Protein AF-A0A164IEL3-F1 (afdb_monomer)

Radius of gyration: 19.75 Å; Cα contacts (8 Å, |Δi|>4): 70; chains: 1; bounding box: 46×32×51 Å

Sequence (110 aa):
DVYGPGALLAQGLLPPQLVLRHPQYLQAVHGLKPAGEVWLHLLAFDLIKQPDGHWCVVAQRTQAPSGLGYLLENRLVIAPQFPEAFKAMAVQRLAGSFRSLLQGLMRLSP

Nearest PDB structures (foldseek):
  3n6x-assembly1_A  TM=9.371E-01  e=9.424E-05  Methylobacillus flagellatus KT
  6qlc-assembly1_A-2  TM=5.474E-01  e=4.046E+00  Pseudomonas phage LUZ7
  8xck-assembly1_F  TM=2.786E-01  e=9.473E+00  Escherichia phage Lambda

Solvent-accessible surface area (backbone atoms only — not comparable to full-atom values): 6983 Å² total; per-residue (Å²): 87,82,50,52,87,28,56,49,47,76,70,63,79,37,65,56,68,72,49,78,67,31,91,85,54,59,74,90,50,48,74,62,77,51,64,91,72,53,87,66,93,52,76,43,70,45,73,48,72,45,96,91,66,50,77,44,79,78,46,75,32,71,74,83,62,79,55,68,65,56,55,51,50,52,48,66,64,48,46,78,77,39,53,66,59,43,59,74,67,65,62,80,75,62,68,61,60,54,49,53,51,52,52,55,53,57,73,58,53,133

Foldseek 3Di:
DLLEPCVCCVVVVDPCCCAVVPPPRDNVSRPPQAQVSDQALDKDFDWDQDPVRDIDTPDMDRDDDDDPVVVVVCCVVVCVVCVPVCVVVVPDDCPVVVVVSVVSVVVRDD

Structure (mmCIF, N/CA/C/O backbone):
data_AF-A0A164IEL3-F1
#
_entry.id   AF-A0A164IEL3-F1
#
loop_
_atom_site.group_PDB
_atom_site.id
_atom_site.type_symbol
_atom_site.label_atom_id
_atom_site.label_alt_id
_atom_site.label_comp_id
_atom_site.label_asym_id
_atom_site.label_entity_id
_atom_site.label_seq_id
_atom_site.pdbx_PDB_ins_code
_atom_site.Cartn_x
_atom_site.Cartn_y
_atom_site.Cartn_z
_atom_site.occupancy
_atom_site.B_iso_or_equiv
_atom_site.auth_seq_id
_atom_site.auth_comp_id
_atom_site.auth_asym_id
_atom_site.auth_atom_id
_atom_site.pdbx_PDB_model_num
ATOM 1 N N . ASP A 1 1 ? -13.260 5.141 10.304 1.00 92.94 1 ASP A N 1
ATOM 2 C CA . ASP A 1 1 ? -14.489 4.491 10.799 1.00 92.94 1 ASP A CA 1
ATOM 3 C C . ASP A 1 1 ? -14.213 3.557 11.971 1.00 92.94 1 ASP A C 1
ATOM 5 O O . ASP A 1 1 ? -14.546 3.923 13.085 1.00 92.94 1 ASP A O 1
ATOM 9 N N . VAL A 1 2 ? -13.545 2.420 11.743 1.00 94.38 2 VAL A N 1
ATOM 10 C CA . VAL A 1 2 ? -13.295 1.368 12.751 1.00 94.38 2 VAL A CA 1
ATOM 11 C C . VAL A 1 2 ? -12.620 1.867 14.041 1.00 94.38 2 VAL A C 1
ATOM 13 O O . VAL A 1 2 ? -13.092 1.560 15.128 1.00 94.38 2 VAL A O 1
ATOM 16 N N . TYR A 1 3 ? -11.562 2.679 13.946 1.00 95.00 3 TYR A N 1
ATOM 17 C CA . TYR A 1 3 ? -10.933 3.319 15.117 1.00 95.00 3 TYR A CA 1
ATOM 18 C C . TYR A 1 3 ? -11.645 4.604 15.582 1.00 95.00 3 TYR A C 1
ATOM 20 O O . TYR A 1 3 ? -11.118 5.329 16.415 1.00 95.00 3 TYR A O 1
ATOM 28 N N . GLY A 1 4 ? -12.814 4.924 15.031 1.00 94.06 4 GLY A N 1
ATOM 29 C CA . GLY A 1 4 ? -13.573 6.140 15.316 1.00 94.06 4 GLY A CA 1
ATOM 30 C C . GLY A 1 4 ? -15.054 5.818 15.549 1.00 94.06 4 GLY A C 1
ATOM 31 O O . GLY A 1 4 ? -15.341 4.941 16.356 1.00 94.06 4 GLY A O 1
ATOM 32 N N . PRO A 1 5 ? -16.002 6.476 14.853 1.00 93.88 5 PRO A N 1
ATOM 33 C CA . PRO A 1 5 ? -17.437 6.320 15.120 1.00 93.88 5 PRO A CA 1
ATOM 34 C C . PRO A 1 5 ? -18.007 4.897 14.986 1.00 93.88 5 PRO A C 1
ATOM 36 O O . PRO A 1 5 ? -19.099 4.645 15.486 1.00 93.88 5 PRO A O 1
ATOM 39 N N . GLY A 1 6 ? -17.314 3.978 14.302 1.00 94.44 6 GLY A N 1
ATOM 40 C CA . GLY A 1 6 ? -17.747 2.585 14.157 1.00 94.44 6 GLY A CA 1
ATOM 41 C C . GLY A 1 6 ? -19.075 2.417 13.413 1.00 94.44 6 GLY A C 1
ATOM 42 O O . GLY A 1 6 ? -19.817 1.474 13.693 1.00 94.44 6 GLY A O 1
ATOM 43 N N . ALA A 1 7 ? -19.392 3.308 12.470 1.00 96.94 7 ALA A N 1
ATOM 44 C CA . ALA A 1 7 ? -20.672 3.306 11.771 1.00 96.94 7 ALA A CA 1
ATOM 45 C C . ALA A 1 7 ? -20.872 2.020 10.955 1.00 96.94 7 ALA A C 1
ATOM 47 O O . ALA A 1 7 ? -21.975 1.478 10.936 1.00 96.94 7 ALA A O 1
ATOM 48 N N . LEU A 1 8 ? -19.806 1.480 10.350 1.00 97.38 8 LEU A N 1
ATOM 49 C CA . LEU A 1 8 ? -19.884 0.230 9.587 1.00 97.38 8 LEU A CA 1
ATOM 50 C C . LEU A 1 8 ? -20.198 -0.977 10.480 1.00 97.38 8 LEU A C 1
ATOM 52 O O . LEU A 1 8 ? -20.878 -1.904 10.042 1.00 97.38 8 LEU A O 1
ATOM 56 N N . LEU A 1 9 ? -19.734 -0.957 11.734 1.00 96.06 9 LEU A N 1
ATOM 57 C CA . LEU A 1 9 ? -20.049 -1.987 12.724 1.00 96.06 9 LEU A CA 1
ATOM 58 C C . LEU A 1 9 ? -21.496 -1.848 13.209 1.00 96.06 9 LEU A C 1
ATOM 60 O O . LEU A 1 9 ? -22.228 -2.834 13.246 1.00 96.06 9 LEU A O 1
ATOM 64 N N . ALA A 1 10 ? -21.917 -0.623 13.537 1.00 95.94 10 ALA A N 1
ATOM 65 C CA . ALA A 1 10 ? -23.265 -0.331 14.022 1.00 95.94 10 ALA A CA 1
ATOM 66 C C . ALA A 1 10 ? -24.351 -0.645 12.978 1.00 95.94 10 ALA A C 1
ATOM 68 O O . ALA A 1 10 ? -25.435 -1.100 13.332 1.00 95.94 10 ALA A O 1
ATOM 69 N N . GLN A 1 11 ? -24.050 -0.439 11.694 1.00 97.50 11 GLN A N 1
ATOM 70 C CA . GLN A 1 11 ? -24.953 -0.738 10.578 1.00 97.50 11 GLN A CA 1
ATOM 71 C C . GLN A 1 11 ? -24.923 -2.214 10.148 1.00 97.50 11 GLN A C 1
ATOM 73 O O . GLN A 1 11 ? -25.663 -2.600 9.249 1.00 97.50 11 GLN A O 1
ATOM 78 N N . GLY A 1 12 ? -24.058 -3.043 10.743 1.00 95.50 12 GLY A N 1
ATOM 79 C CA . GLY A 1 12 ? -23.909 -4.450 10.362 1.00 95.50 12 GLY A CA 1
ATOM 80 C C . GLY A 1 12 ? -23.246 -4.678 8.997 1.00 95.50 12 GLY A C 1
ATOM 81 O O . GLY A 1 12 ? -23.271 -5.798 8.497 1.00 95.50 12 GLY A O 1
ATOM 82 N N . LEU A 1 13 ? -22.630 -3.649 8.400 1.00 97.38 13 LEU A N 1
ATOM 83 C CA . LEU A 1 13 ? -21.901 -3.746 7.125 1.00 97.38 13 LEU A CA 1
ATOM 84 C C . LEU A 1 13 ? -20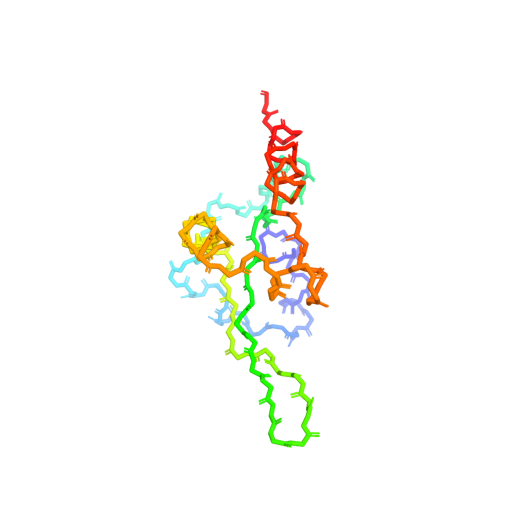.531 -4.419 7.286 1.00 97.38 13 LEU A C 1
ATOM 86 O O . LEU A 1 13 ? -19.994 -4.984 6.335 1.00 97.38 13 LEU A O 1
ATOM 90 N N . LEU A 1 14 ? -19.964 -4.367 8.494 1.00 96.50 14 LEU A N 1
ATOM 91 C CA . LEU A 1 14 ? -18.766 -5.102 8.882 1.00 96.50 14 LEU A CA 1
ATOM 92 C C . LEU A 1 14 ? -19.062 -5.958 10.121 1.00 96.50 14 LEU A C 1
ATOM 94 O O . LEU A 1 14 ? -19.468 -5.408 11.147 1.00 96.50 14 LEU A O 1
ATOM 98 N N . PRO A 1 15 ? -18.819 -7.282 10.082 1.00 96.38 15 PRO A N 1
ATOM 99 C CA . PRO A 1 15 ? -18.991 -8.135 11.251 1.00 96.38 15 PRO A CA 1
ATOM 100 C C . PRO A 1 15 ? -18.059 -7.701 12.398 1.00 96.38 15 PRO A C 1
ATOM 102 O O . PRO A 1 15 ? -16.835 -7.780 12.244 1.00 96.38 15 PRO A O 1
ATOM 105 N N . PRO A 1 16 ? -18.581 -7.311 13.578 1.00 95.06 16 PRO A N 1
ATOM 106 C CA . PRO A 1 16 ? -17.746 -6.804 14.671 1.00 95.06 16 PRO A CA 1
ATOM 107 C C . PRO A 1 16 ? -16.689 -7.795 15.147 1.00 95.06 16 PRO A C 1
ATOM 109 O O . PRO A 1 16 ? -15.589 -7.401 15.518 1.00 95.06 16 PRO A O 1
ATOM 112 N N . GLN A 1 17 ? -16.991 -9.091 15.087 1.00 94.81 17 GLN A N 1
ATOM 113 C CA . GLN A 1 17 ? -16.065 -10.145 15.492 1.00 94.81 17 GLN A CA 1
ATOM 114 C C . GLN A 1 17 ? -14.823 -10.211 14.591 1.00 94.81 17 GLN A C 1
ATOM 116 O O . GLN A 1 17 ? -13.741 -10.479 15.102 1.00 94.81 17 GLN A O 1
ATOM 121 N N . LEU A 1 18 ? -14.950 -9.922 13.289 1.00 95.25 18 LEU A N 1
ATOM 122 C CA . LEU A 1 18 ? -13.812 -9.915 12.360 1.00 95.25 18 LEU A CA 1
ATOM 123 C C . LEU A 1 18 ? -12.866 -8.742 12.604 1.00 95.25 18 LEU A C 1
ATOM 125 O O . LEU A 1 18 ? -11.688 -8.832 12.281 1.00 95.25 18 LEU A O 1
ATOM 129 N N . VAL A 1 19 ? -13.382 -7.648 13.161 1.00 95.19 19 VAL A N 1
ATOM 130 C CA . VAL A 1 19 ? -12.612 -6.427 13.396 1.00 95.19 19 VAL A CA 1
ATOM 131 C C . VAL A 1 19 ? -12.068 -6.404 14.821 1.00 95.19 19 VAL A C 1
ATOM 133 O O . VAL A 1 19 ? -10.860 -6.394 15.025 1.00 95.19 19 VAL A O 1
ATOM 136 N N . LEU A 1 20 ? -12.951 -6.450 15.820 1.00 94.44 20 LEU A N 1
ATOM 137 C CA . LEU A 1 20 ? -12.611 -6.206 17.224 1.00 94.44 20 LEU A CA 1
ATOM 138 C C . LEU A 1 20 ? -11.842 -7.359 17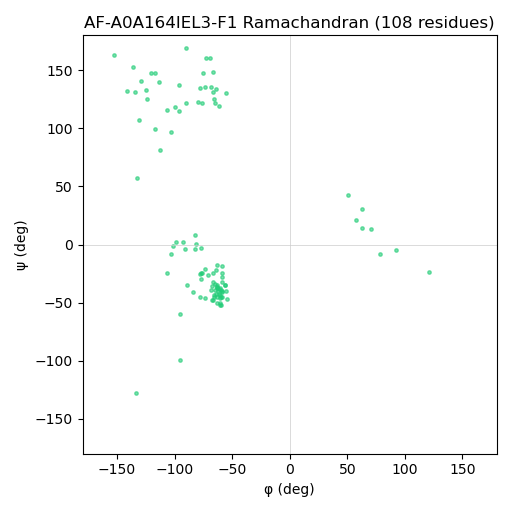.880 1.00 94.44 20 LEU A C 1
ATOM 140 O O . LEU A 1 20 ? -11.184 -7.145 18.893 1.00 94.44 20 LEU A O 1
ATOM 144 N N . ARG A 1 21 ? -11.920 -8.578 17.326 1.00 95.31 21 ARG A N 1
ATOM 145 C CA . ARG A 1 21 ? -11.118 -9.728 17.786 1.00 95.31 21 ARG A CA 1
ATOM 146 C C . ARG A 1 21 ? -9.883 -9.980 16.924 1.00 95.31 21 ARG A C 1
ATOM 148 O O . ARG A 1 21 ? -9.167 -10.949 17.167 1.00 95.31 21 ARG A O 1
ATOM 155 N N . HIS A 1 22 ? -9.634 -9.150 15.913 1.00 95.38 22 HIS A N 1
ATOM 156 C CA . HIS A 1 22 ? -8.462 -9.315 15.070 1.00 95.38 22 HIS A CA 1
ATOM 157 C C . HIS A 1 22 ? -7.188 -9.039 15.889 1.00 95.38 22 HIS A C 1
ATOM 159 O O . HIS A 1 22 ? -7.107 -7.983 16.515 1.00 95.38 22 HIS A O 1
ATOM 165 N N . PRO A 1 23 ? -6.156 -9.905 15.860 1.00 95.56 23 PRO A N 1
ATOM 166 C CA . PRO A 1 23 ? -4.938 -9.705 16.655 1.00 95.56 23 PRO A CA 1
ATOM 167 C C . PRO A 1 23 ? -4.189 -8.398 16.359 1.00 95.56 23 PRO A C 1
ATOM 169 O O . PRO A 1 23 ? -3.451 -7.904 17.201 1.00 95.56 23 PRO A O 1
ATOM 172 N N . GLN A 1 24 ? -4.367 -7.838 15.158 1.00 93.50 24 GLN A N 1
ATOM 173 C CA . GLN A 1 24 ? -3.765 -6.556 14.761 1.00 93.50 24 GLN A CA 1
ATOM 174 C C . GLN A 1 24 ? -4.679 -5.342 15.012 1.00 93.50 24 GLN A C 1
ATOM 176 O O . GLN A 1 24 ? -4.314 -4.227 14.646 1.00 93.50 24 GLN A O 1
ATOM 181 N N . TYR A 1 25 ? -5.873 -5.531 15.584 1.00 94.88 25 TYR A N 1
ATOM 182 C CA . TYR A 1 25 ? -6.700 -4.408 16.021 1.00 94.88 25 TYR A CA 1
ATOM 183 C C . TYR A 1 25 ? -6.140 -3.843 17.329 1.00 94.88 25 TYR A C 1
ATOM 185 O O . TYR A 1 25 ? -6.027 -4.546 18.332 1.00 94.88 25 TYR A O 1
ATOM 193 N N . LEU A 1 26 ? -5.791 -2.559 17.325 1.00 94.88 26 LEU A N 1
ATOM 194 C CA . LEU A 1 26 ? -5.164 -1.893 18.460 1.00 94.88 26 LEU A CA 1
ATOM 195 C C . LEU A 1 26 ? -6.187 -1.037 19.199 1.00 94.88 26 LEU A C 1
ATOM 197 O O . LEU A 1 26 ? -6.425 0.113 18.840 1.00 94.88 26 LEU A O 1
ATOM 201 N N . GLN A 1 27 ? -6.769 -1.573 20.271 1.00 93.19 27 GLN A N 1
ATOM 202 C CA . GLN A 1 27 ? -7.781 -0.853 21.053 1.00 93.19 27 GLN A CA 1
ATOM 203 C C . GLN A 1 27 ? -7.282 0.508 21.569 1.00 93.19 27 GLN A C 1
ATOM 205 O O . GLN A 1 27 ? -8.048 1.467 21.592 1.00 93.19 27 GLN A O 1
ATOM 210 N N . ALA A 1 28 ? -5.994 0.615 21.912 1.00 94.50 28 ALA A N 1
ATOM 211 C CA . ALA A 1 28 ? -5.369 1.859 22.367 1.00 94.50 28 ALA A CA 1
ATOM 212 C C . ALA A 1 28 ? -5.370 2.987 21.314 1.00 94.50 28 ALA A C 1
ATOM 214 O O . ALA A 1 28 ? -5.173 4.146 21.661 1.00 94.50 28 ALA A O 1
ATOM 215 N N . VAL A 1 29 ? -5.586 2.658 20.037 1.00 93.94 29 VAL A N 1
ATOM 216 C CA . VAL A 1 29 ? -5.621 3.614 18.918 1.00 93.94 29 VAL A CA 1
ATOM 217 C C . VAL A 1 29 ? -7.048 4.132 18.666 1.00 93.94 29 VAL A C 1
ATOM 219 O O . VAL A 1 29 ? -7.261 5.013 17.836 1.00 93.94 29 VAL A O 1
ATOM 222 N N . HIS A 1 30 ? -8.053 3.632 19.392 1.00 94.69 30 HIS A N 1
ATOM 223 C CA . HIS A 1 30 ? -9.425 4.114 19.255 1.00 94.69 30 HIS A CA 1
ATOM 224 C C . HIS A 1 30 ? -9.555 5.588 19.678 1.00 94.69 30 HIS A C 1
ATOM 226 O O . HIS A 1 30 ? -9.052 6.001 20.719 1.00 94.69 30 HIS A O 1
ATOM 232 N N . GLY A 1 31 ? -10.238 6.387 18.859 1.00 93.88 31 GLY A N 1
ATOM 233 C CA . GLY A 1 31 ? -10.393 7.831 19.047 1.00 93.88 31 GLY A CA 1
ATOM 234 C C . GLY A 1 31 ? -9.171 8.658 18.635 1.00 93.88 31 GLY A C 1
ATOM 235 O O . GLY A 1 31 ? -9.270 9.884 18.571 1.00 93.88 31 GLY A O 1
ATOM 236 N N . LEU A 1 32 ? -8.040 8.019 18.309 1.00 93.44 32 LEU A N 1
ATOM 237 C CA . LEU A 1 32 ? -6.856 8.714 17.820 1.00 93.44 32 LEU A CA 1
ATOM 238 C C . LEU A 1 32 ? -7.124 9.298 16.431 1.00 93.44 32 LEU A C 1
ATOM 240 O O . LEU A 1 32 ? -7.662 8.633 15.545 1.00 93.44 32 LEU A O 1
ATOM 244 N N . LYS A 1 33 ? -6.700 10.546 16.231 1.00 90.69 33 LYS A N 1
ATOM 245 C CA . LYS A 1 33 ? -6.676 11.193 14.919 1.00 90.69 33 LYS A CA 1
ATOM 246 C C . LYS A 1 33 ? -5.226 11.278 14.439 1.00 90.69 33 LYS A C 1
ATOM 248 O O . LYS A 1 33 ? -4.433 11.947 15.101 1.00 90.69 33 LYS A O 1
ATOM 253 N N . PRO A 1 34 ? -4.851 10.600 13.340 1.00 88.94 34 PRO A N 1
ATOM 254 C CA . PRO A 1 34 ? -3.495 10.689 12.817 1.00 88.94 34 PRO A CA 1
ATOM 255 C C . PRO A 1 34 ? -3.228 12.083 12.241 1.00 88.94 34 PRO A C 1
ATOM 257 O O . PRO A 1 34 ? -4.160 12.822 11.906 1.00 88.94 34 PRO A O 1
ATOM 260 N N . ALA A 1 35 ? -1.949 12.434 12.095 1.00 86.50 35 ALA A N 1
ATOM 261 C CA . ALA A 1 35 ? -1.542 13.687 11.467 1.00 86.50 35 ALA A CA 1
ATOM 262 C C . ALA A 1 35 ? -2.144 13.810 10.056 1.00 86.50 35 ALA A C 1
ATOM 264 O O . ALA A 1 35 ? -2.099 12.875 9.254 1.00 86.50 35 ALA A O 1
ATOM 265 N N . GLY A 1 36 ? -2.759 14.961 9.774 1.00 86.56 36 GLY A N 1
ATOM 266 C CA . GLY A 1 36 ? -3.461 15.206 8.510 1.00 86.56 36 GLY A CA 1
ATOM 267 C C . GLY A 1 36 ? -4.669 14.294 8.256 1.00 86.56 36 GLY A C 1
ATOM 268 O O . GLY A 1 36 ? -5.121 14.217 7.121 1.00 86.56 36 GLY A O 1
ATOM 269 N N . GLU A 1 37 ? -5.161 13.579 9.275 1.00 89.00 37 GLU A N 1
ATOM 270 C CA . GLU A 1 37 ? -6.231 12.573 9.172 1.00 89.00 37 GLU A CA 1
ATOM 271 C C . GLU A 1 37 ? -5.923 11.431 8.174 1.00 89.00 37 GLU A C 1
ATOM 273 O O . GLU A 1 37 ? -6.817 10.705 7.731 1.00 89.00 37 GLU A O 1
ATOM 278 N N . VAL A 1 38 ? -4.636 11.215 7.863 1.00 89.88 38 VAL A N 1
ATOM 279 C CA . VAL A 1 38 ? -4.165 10.168 6.947 1.00 89.88 38 VAL A CA 1
ATOM 280 C C . VAL A 1 38 ? -3.741 8.924 7.726 1.00 89.88 38 VAL A C 1
ATOM 282 O O . VAL A 1 38 ? -2.758 8.947 8.457 1.00 89.88 38 VAL A O 1
ATOM 285 N N . TRP A 1 39 ? -4.455 7.814 7.529 1.00 89.38 39 TRP A N 1
ATOM 286 C CA . TRP A 1 39 ? -4.122 6.513 8.135 1.00 89.38 39 TRP A CA 1
ATOM 287 C C . TRP A 1 39 ? -3.173 5.660 7.288 1.00 89.38 39 TRP A C 1
ATOM 289 O O . TRP A 1 39 ? -2.360 4.914 7.824 1.00 89.38 39 TRP A O 1
ATOM 299 N N . LEU A 1 40 ? -3.301 5.740 5.961 1.00 90.94 40 LEU A N 1
ATOM 300 C CA . LEU A 1 40 ? -2.519 4.953 5.009 1.00 90.94 40 LEU A CA 1
ATOM 301 C C . LEU A 1 40 ? -1.677 5.900 4.158 1.00 90.94 40 LEU A C 1
ATOM 303 O O . LEU A 1 40 ? -2.173 6.499 3.208 1.00 90.94 40 LEU A O 1
ATOM 307 N N . HIS A 1 41 ? -0.400 6.038 4.504 1.00 89.00 41 HIS A N 1
ATOM 308 C CA . HIS A 1 41 ? 0.537 6.876 3.746 1.00 89.00 41 HIS A CA 1
ATOM 309 C C . HIS A 1 41 ? 1.014 6.200 2.457 1.00 89.00 41 HIS A C 1
ATOM 311 O O . HIS A 1 41 ? 1.327 6.871 1.476 1.00 89.00 41 HIS A O 1
ATOM 317 N N . LEU A 1 42 ? 1.072 4.867 2.465 1.00 90.44 42 LEU A N 1
ATOM 318 C CA . LEU A 1 42 ? 1.456 4.054 1.323 1.00 90.44 42 LEU A CA 1
ATOM 319 C C . LEU A 1 42 ? 0.579 2.802 1.282 1.00 90.44 42 LEU A C 1
ATOM 321 O O . LEU A 1 42 ? 0.402 2.120 2.288 1.00 90.44 42 LEU A O 1
ATOM 325 N N . LEU A 1 43 ? 0.039 2.513 0.104 1.00 93.19 43 LEU A N 1
ATOM 326 C CA . LEU A 1 43 ? -0.805 1.358 -0.163 1.00 93.19 43 LEU A CA 1
ATOM 327 C C . LEU A 1 43 ? -0.337 0.728 -1.468 1.00 93.19 43 LEU A C 1
ATOM 329 O O . LEU A 1 43 ? -0.145 1.434 -2.458 1.00 93.19 43 LEU A O 1
ATOM 333 N N . ALA A 1 44 ? -0.146 -0.586 -1.464 1.00 94.62 44 ALA A N 1
ATOM 334 C CA . ALA A 1 44 ? 0.158 -1.333 -2.675 1.00 94.62 44 ALA A CA 1
ATOM 335 C C . ALA A 1 44 ? -0.943 -2.345 -2.976 1.00 94.62 44 ALA A C 1
ATOM 337 O O . ALA A 1 44 ? -1.554 -2.903 -2.062 1.00 94.62 44 ALA A O 1
ATOM 338 N N . PHE A 1 45 ? -1.150 -2.583 -4.265 1.00 95.88 45 PHE A N 1
ATOM 339 C CA . PHE A 1 45 ? -2.072 -3.577 -4.785 1.00 95.88 45 PHE A CA 1
ATOM 340 C C . PHE A 1 45 ? -1.312 -4.509 -5.713 1.00 95.88 45 PHE A C 1
ATOM 342 O O . PHE A 1 45 ? -0.586 -4.052 -6.598 1.00 95.88 45 PHE A O 1
ATOM 349 N N . ASP A 1 46 ? -1.522 -5.803 -5.522 1.00 95.62 46 ASP A N 1
ATOM 350 C CA . ASP A 1 46 ? -1.015 -6.825 -6.421 1.00 95.62 46 ASP A CA 1
ATOM 351 C C . ASP A 1 46 ? -2.100 -7.049 -7.485 1.00 95.62 46 ASP A C 1
ATOM 353 O O . ASP A 1 46 ? -3.259 -7.341 -7.164 1.00 95.62 46 ASP A O 1
ATOM 357 N N . LEU A 1 47 ? -1.733 -6.846 -8.752 1.00 97.12 47 LEU A N 1
ATOM 358 C CA . LEU A 1 47 ? -2.641 -6.889 -9.897 1.00 97.12 47 LEU A CA 1
ATOM 359 C C . LEU A 1 47 ? -2.301 -8.065 -10.807 1.00 97.12 47 LEU A C 1
ATOM 361 O O . LEU A 1 47 ? -1.130 -8.311 -11.098 1.00 97.12 47 LEU A O 1
ATOM 365 N N . ILE A 1 48 ? -3.330 -8.729 -11.325 1.00 97.69 48 ILE A N 1
ATOM 366 C CA . ILE A 1 48 ? -3.195 -9.701 -12.414 1.00 97.69 48 ILE A CA 1
ATOM 367 C C . ILE A 1 48 ? -4.036 -9.264 -13.606 1.00 97.69 48 ILE A C 1
ATOM 369 O O . ILE A 1 48 ? -5.106 -8.678 -13.432 1.00 97.69 48 ILE A O 1
ATOM 373 N N . LYS A 1 49 ? -3.563 -9.577 -14.813 1.00 97.81 49 LYS A N 1
ATOM 374 C CA . LYS A 1 49 ? -4.357 -9.463 -16.035 1.00 97.81 49 LYS A CA 1
ATOM 375 C C . LYS A 1 49 ? -4.885 -10.846 -16.400 1.00 97.81 49 LYS A C 1
ATOM 377 O O . LYS A 1 49 ? -4.097 -11.768 -16.608 1.00 97.81 49 LYS A O 1
ATOM 382 N N . GLN A 1 50 ? -6.201 -10.989 -16.428 1.00 96.81 50 GLN A N 1
ATOM 383 C CA . GLN A 1 50 ? -6.889 -12.221 -16.787 1.00 96.81 50 GLN A CA 1
ATOM 384 C C . GLN A 1 50 ? -6.789 -12.494 -18.302 1.00 96.81 50 GLN A C 1
ATOM 386 O O . GLN A 1 50 ? -6.502 -11.572 -19.075 1.00 96.81 50 GLN A O 1
ATOM 391 N N . PRO A 1 51 ? -7.010 -13.747 -18.751 1.00 97.00 51 PRO A N 1
ATOM 392 C CA . PRO A 1 51 ? -6.948 -14.108 -20.171 1.00 97.00 51 PRO A CA 1
ATOM 393 C C . PRO A 1 51 ? -7.927 -13.338 -21.068 1.00 97.00 51 PRO A C 1
ATOM 395 O O . PRO A 1 51 ? -7.640 -13.119 -22.240 1.00 97.00 51 PRO A O 1
ATOM 398 N N . ASP A 1 52 ? -9.057 -12.900 -20.517 1.00 96.38 52 ASP A N 1
ATOM 399 C CA . ASP A 1 52 ? -10.056 -12.055 -21.185 1.00 96.38 52 ASP A CA 1
ATOM 400 C C . ASP A 1 52 ? -9.639 -10.571 -21.283 1.00 96.38 52 ASP A C 1
ATOM 402 O O . ASP A 1 52 ? -10.325 -9.757 -21.897 1.00 96.38 52 ASP A O 1
ATOM 406 N N . GLY A 1 53 ? -8.485 -10.215 -20.713 1.00 96.56 53 GLY A N 1
ATOM 407 C CA . GLY A 1 53 ? -7.907 -8.880 -20.744 1.00 96.56 53 GLY A CA 1
ATOM 408 C C . GLY A 1 53 ? -8.276 -7.990 -19.557 1.00 96.56 53 GLY A C 1
ATOM 409 O O . GLY A 1 53 ? -7.707 -6.896 -19.456 1.00 96.56 53 GLY A O 1
ATOM 410 N N . HIS A 1 54 ? -9.153 -8.437 -18.653 1.00 97.31 54 HIS A N 1
ATOM 411 C CA . HIS A 1 54 ? -9.544 -7.671 -17.472 1.00 97.31 54 HIS A CA 1
ATOM 412 C C . HIS A 1 54 ? -8.455 -7.683 -16.390 1.00 97.31 54 HIS A C 1
ATOM 414 O O . HIS A 1 54 ? -7.697 -8.639 -16.237 1.00 97.31 54 HIS A O 1
ATOM 420 N N . TRP A 1 55 ? -8.357 -6.590 -15.631 1.00 97.69 55 TRP A N 1
ATOM 421 C CA . TRP A 1 55 ? -7.450 -6.492 -14.487 1.00 97.69 55 TRP A CA 1
ATOM 422 C C . TRP A 1 55 ? -8.190 -6.805 -13.192 1.00 97.69 55 TRP A C 1
ATOM 424 O O . TRP A 1 55 ? -9.294 -6.309 -12.968 1.00 97.69 55 TRP A O 1
ATOM 434 N N . CYS A 1 56 ? -7.554 -7.572 -12.310 1.00 97.44 56 CYS A N 1
ATOM 435 C CA . CYS A 1 56 ? -8.087 -7.888 -10.990 1.00 97.44 56 CYS A CA 1
ATOM 436 C C . CYS A 1 56 ? -7.061 -7.599 -9.899 1.00 97.44 56 CYS A C 1
ATOM 438 O O . CYS A 1 56 ? -5.874 -7.891 -10.056 1.00 97.44 56 CYS A O 1
ATOM 440 N N . VAL A 1 57 ? -7.544 -7.067 -8.775 1.00 97.56 57 VAL A N 1
ATOM 441 C CA . VAL A 1 57 ? -6.768 -6.982 -7.535 1.00 97.56 57 VAL A CA 1
ATOM 442 C C . VAL A 1 57 ? -6.805 -8.344 -6.858 1.00 97.56 57 VAL A C 1
ATOM 444 O O . VAL A 1 57 ? -7.884 -8.851 -6.561 1.00 97.56 57 VAL A O 1
ATOM 447 N N . VAL A 1 58 ? -5.637 -8.929 -6.606 1.00 96.94 58 VAL A N 1
ATOM 448 C CA . VAL A 1 58 ? -5.522 -10.233 -5.928 1.00 96.94 58 VAL A CA 1
ATOM 449 C C . VAL A 1 58 ? -5.020 -10.110 -4.500 1.00 96.94 58 VAL A C 1
ATOM 451 O O . VAL A 1 58 ? -5.306 -10.969 -3.672 1.00 96.94 58 VAL A O 1
ATOM 454 N N . ALA A 1 59 ? -4.296 -9.035 -4.195 1.00 96.06 59 ALA A N 1
ATOM 455 C CA . ALA A 1 59 ? -3.878 -8.727 -2.840 1.00 96.06 59 ALA A CA 1
ATOM 456 C C . ALA A 1 59 ? -3.686 -7.222 -2.655 1.00 96.06 59 ALA A C 1
ATOM 458 O O . ALA A 1 59 ? -3.551 -6.459 -3.613 1.00 96.06 59 ALA A O 1
ATOM 459 N N . GLN A 1 60 ? -3.651 -6.804 -1.395 1.00 95.25 60 GLN A N 1
ATOM 460 C CA . GLN A 1 60 ? -3.332 -5.442 -0.992 1.00 95.25 60 GLN A CA 1
ATOM 461 C C . GLN A 1 60 ? -2.372 -5.455 0.196 1.00 95.25 60 GLN A C 1
ATOM 463 O O . GLN A 1 60 ? -2.370 -6.390 1.000 1.00 95.25 60 GLN A O 1
ATOM 468 N N . ARG A 1 61 ? -1.571 -4.398 0.329 1.00 94.44 61 ARG A N 1
ATOM 469 C CA . ARG A 1 61 ? -0.588 -4.229 1.405 1.00 94.44 61 ARG A CA 1
ATOM 470 C C . ARG A 1 61 ? -0.742 -2.843 2.017 1.00 94.44 61 ARG A C 1
ATOM 472 O O . ARG A 1 61 ? -0.366 -1.849 1.404 1.00 94.44 61 ARG A O 1
ATOM 479 N N . THR A 1 62 ? -1.295 -2.806 3.225 1.00 92.94 62 THR A N 1
ATOM 480 C CA . THR A 1 62 ? -1.632 -1.582 3.976 1.00 92.94 62 THR A CA 1
ATOM 481 C C . THR A 1 62 ? -0.645 -1.255 5.099 1.00 92.94 62 THR A C 1
ATOM 483 O O . THR A 1 62 ? -0.758 -0.204 5.716 1.00 92.94 62 THR A O 1
ATOM 486 N N . GLN A 1 63 ? 0.297 -2.156 5.394 1.00 88.00 63 GLN A N 1
ATOM 487 C CA . GLN A 1 63 ? 1.307 -1.970 6.439 1.00 88.00 63 GLN A CA 1
ATOM 488 C C . GLN A 1 63 ? 2.601 -1.417 5.827 1.00 88.00 63 GLN A C 1
ATOM 490 O O . GLN A 1 63 ? 2.695 -0.234 5.524 1.00 88.00 63 GLN A O 1
ATOM 495 N N . ALA A 1 64 ? 3.583 -2.284 5.586 1.00 85.38 64 ALA A N 1
ATOM 496 C CA . ALA A 1 64 ? 4.861 -1.930 4.984 1.00 85.38 64 ALA A C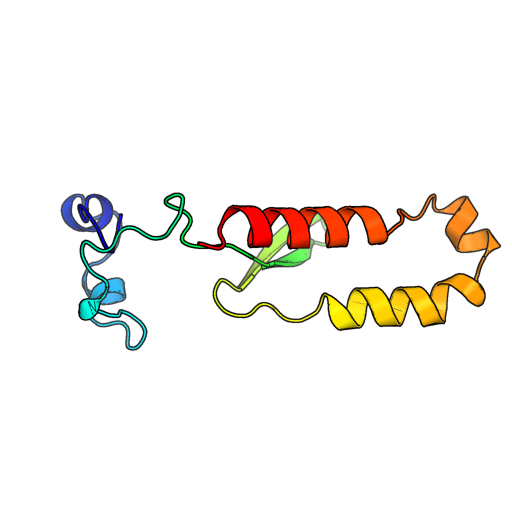A 1
ATOM 497 C C . ALA A 1 64 ? 4.978 -2.574 3.592 1.00 85.38 64 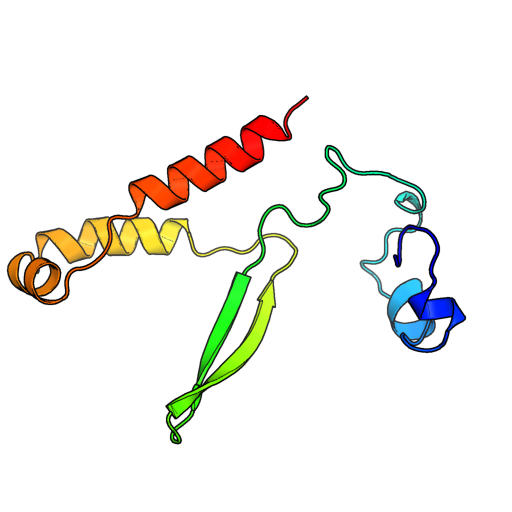ALA A C 1
ATOM 499 O O . ALA A 1 64 ? 5.571 -3.649 3.461 1.00 85.38 64 ALA A O 1
ATOM 500 N N . PRO A 1 65 ? 4.375 -1.982 2.544 1.00 88.81 65 PRO A N 1
ATOM 501 C CA . PRO A 1 65 ? 4.554 -2.487 1.192 1.00 88.81 65 PRO A CA 1
ATOM 502 C C . PRO A 1 65 ? 6.017 -2.321 0.762 1.00 88.81 65 PRO A C 1
ATOM 504 O O . PRO A 1 65 ? 6.561 -1.218 0.737 1.00 88.81 65 PRO A O 1
ATOM 507 N N . SER A 1 66 ? 6.657 -3.436 0.420 1.00 88.38 66 SER A N 1
ATOM 508 C CA . SER A 1 66 ? 7.994 -3.469 -0.170 1.00 88.38 66 SER A CA 1
ATOM 509 C C . SER A 1 66 ? 7.915 -3.411 -1.702 1.00 88.38 66 SER A C 1
ATOM 511 O O . SER A 1 66 ? 6.841 -3.528 -2.286 1.00 88.38 66 SER A O 1
ATOM 513 N N . GLY A 1 67 ? 9.055 -3.206 -2.370 1.00 91.31 67 GLY A N 1
ATOM 514 C CA . GLY A 1 67 ? 9.145 -3.286 -3.837 1.00 91.31 67 GLY A CA 1
ATOM 515 C C . GLY A 1 67 ? 9.615 -2.011 -4.532 1.00 91.31 67 GLY A C 1
ATOM 516 O O . GLY A 1 67 ? 10.208 -2.099 -5.601 1.00 91.31 67 GLY A O 1
ATOM 517 N N . LEU A 1 68 ? 9.449 -0.832 -3.920 1.00 92.00 68 LEU A N 1
ATOM 518 C CA . LEU A 1 68 ? 9.924 0.428 -4.514 1.00 92.00 68 LEU A CA 1
ATOM 519 C C . LEU A 1 68 ? 11.445 0.420 -4.750 1.00 92.00 68 LEU A C 1
ATOM 521 O O . LEU A 1 68 ? 11.904 0.868 -5.798 1.00 92.00 68 LEU A O 1
ATOM 525 N N . GLY A 1 69 ? 12.221 -0.151 -3.823 1.00 92.62 69 GLY A N 1
ATOM 526 C CA . GLY A 1 69 ? 13.667 -0.339 -3.996 1.00 92.62 69 GLY A CA 1
ATOM 527 C C . GLY A 1 69 ? 14.000 -1.219 -5.203 1.00 92.62 69 GLY A C 1
ATOM 528 O O . GLY A 1 69 ? 14.743 -0.789 -6.078 1.00 92.62 69 GLY A O 1
ATOM 529 N N . TYR A 1 70 ? 13.360 -2.388 -5.306 1.00 94.50 70 TYR A N 1
ATOM 530 C CA . TYR A 1 70 ? 13.518 -3.298 -6.447 1.00 94.50 70 TYR A CA 1
ATOM 531 C C . TYR A 1 70 ? 13.128 -2.647 -7.778 1.00 94.50 70 TYR A C 1
ATOM 533 O O . TYR A 1 70 ? 13.812 -2.824 -8.779 1.00 94.50 70 TYR A O 1
ATOM 541 N N . LEU A 1 71 ? 12.051 -1.855 -7.809 1.00 94.50 71 LEU A N 1
ATOM 542 C CA . LEU A 1 71 ? 11.650 -1.099 -8.997 1.00 94.50 71 LEU A CA 1
ATOM 543 C C . LEU A 1 71 ? 12.764 -0.145 -9.458 1.00 94.50 71 LEU A C 1
ATOM 545 O O . LEU A 1 71 ? 13.052 -0.066 -10.655 1.00 94.50 71 LEU A O 1
ATOM 549 N N . LEU A 1 72 ? 13.370 0.585 -8.519 1.00 94.19 72 LEU A N 1
ATOM 550 C CA . LEU A 1 72 ? 14.458 1.512 -8.812 1.00 94.19 72 LEU A CA 1
ATOM 551 C C . LEU A 1 72 ? 15.717 0.767 -9.271 1.00 94.19 72 LEU A C 1
ATOM 553 O O . LEU A 1 72 ? 16.287 1.129 -10.297 1.00 94.19 72 LEU A O 1
ATOM 557 N N . GLU A 1 73 ? 16.114 -0.279 -8.552 1.00 95.31 73 GLU A N 1
ATOM 558 C CA . GLU A 1 73 ? 17.280 -1.103 -8.875 1.00 95.31 73 GLU A CA 1
ATOM 559 C C . GLU A 1 73 ? 17.148 -1.741 -10.261 1.00 95.31 73 GLU A C 1
ATOM 561 O O . GLU A 1 73 ? 17.996 -1.516 -11.125 1.00 95.31 73 GLU A O 1
ATOM 566 N N . ASN A 1 74 ? 16.028 -2.421 -10.526 1.00 95.00 74 ASN A N 1
ATOM 567 C CA . ASN A 1 74 ? 15.740 -3.012 -11.832 1.00 95.00 74 ASN A CA 1
ATOM 568 C C . ASN A 1 74 ? 15.807 -1.956 -12.937 1.00 95.00 74 ASN A C 1
ATOM 570 O O . ASN A 1 74 ? 16.335 -2.211 -14.018 1.00 95.00 74 ASN A O 1
ATOM 574 N N . ARG A 1 75 ? 15.305 -0.741 -12.677 1.00 94.56 75 ARG A N 1
ATOM 575 C CA . ARG A 1 75 ? 15.375 0.342 -13.656 1.00 94.56 75 ARG A CA 1
ATOM 576 C C . ARG A 1 75 ? 16.810 0.780 -13.936 1.00 94.56 75 ARG A C 1
ATOM 578 O O . ARG A 1 75 ? 17.138 0.992 -15.101 1.00 94.56 75 ARG A O 1
ATOM 585 N N . LEU A 1 76 ? 17.626 0.949 -12.899 1.00 94.31 76 LEU A N 1
ATOM 586 C CA . LEU A 1 76 ? 19.014 1.395 -13.023 1.00 94.31 76 LEU A CA 1
ATOM 587 C C . LEU A 1 76 ? 19.890 0.353 -13.722 1.00 94.31 76 LEU A C 1
ATOM 589 O O . LEU A 1 76 ? 20.756 0.730 -14.504 1.00 94.31 76 LEU A O 1
ATOM 593 N N . VAL A 1 77 ? 19.634 -0.936 -13.487 1.00 96.25 77 VAL A N 1
ATOM 594 C CA . VAL A 1 77 ? 20.387 -2.037 -14.099 1.00 96.25 77 VAL A CA 1
ATOM 595 C C . VAL A 1 77 ? 19.956 -2.287 -15.546 1.00 96.25 77 VAL A C 1
ATOM 597 O O . VAL A 1 77 ? 20.808 -2.456 -16.416 1.00 96.25 77 VAL A O 1
ATOM 600 N N . ILE A 1 78 ? 18.650 -2.312 -15.833 1.00 95.44 78 ILE A N 1
ATOM 601 C CA . ILE A 1 78 ? 18.130 -2.746 -17.142 1.00 95.44 78 ILE A CA 1
ATOM 602 C C . ILE A 1 78 ? 18.148 -1.611 -18.173 1.00 95.44 78 ILE A C 1
ATOM 604 O O . ILE A 1 78 ? 18.486 -1.848 -19.331 1.00 95.44 78 ILE A O 1
ATOM 608 N N . ALA A 1 79 ? 17.800 -0.376 -17.794 1.00 95.06 79 ALA A N 1
ATOM 609 C CA . ALA A 1 79 ? 17.642 0.708 -18.771 1.00 95.06 79 ALA A CA 1
ATOM 610 C C . ALA A 1 79 ? 18.911 1.004 -19.600 1.00 95.06 79 ALA A C 1
ATOM 612 O O . ALA A 1 79 ? 18.772 1.183 -20.811 1.00 95.06 79 ALA A O 1
ATOM 613 N N . PRO A 1 80 ? 20.133 1.012 -19.023 1.00 95.44 80 PRO A N 1
ATOM 614 C CA . PRO A 1 80 ? 21.354 1.226 -19.801 1.00 95.44 80 PRO A CA 1
ATOM 615 C C . PRO A 1 80 ? 21.667 0.095 -20.788 1.00 95.44 80 PRO A C 1
ATOM 617 O O . PRO A 1 80 ? 22.346 0.336 -21.780 1.00 95.44 80 PRO A O 1
ATOM 620 N N . GLN A 1 81 ? 21.178 -1.123 -20.532 1.00 97.38 81 GLN A N 1
ATOM 621 C CA . GLN A 1 81 ? 21.410 -2.286 -21.396 1.00 97.38 81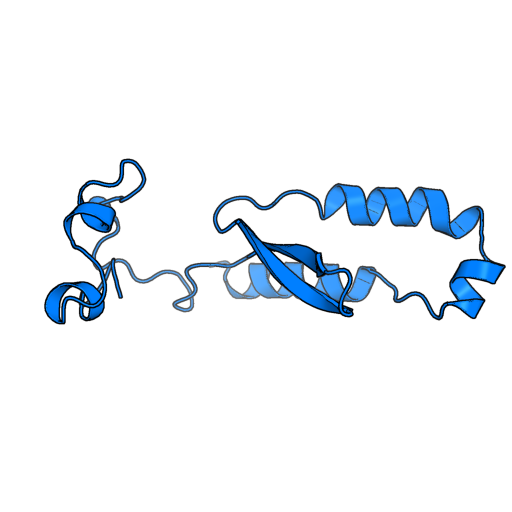 GLN A CA 1
ATOM 622 C C . GLN A 1 81 ? 20.511 -2.279 -22.642 1.00 97.38 81 GLN A C 1
ATOM 624 O O . GLN A 1 81 ? 20.878 -2.852 -23.664 1.00 97.38 81 GLN A O 1
ATOM 629 N N . PHE A 1 82 ? 19.351 -1.611 -22.584 1.00 96.62 82 PHE A N 1
ATOM 630 C CA . PHE A 1 82 ? 18.362 -1.592 -23.671 1.00 96.62 82 PHE A CA 1
ATOM 631 C C . PHE A 1 82 ? 17.855 -0.172 -23.995 1.00 96.62 82 PHE A C 1
ATOM 633 O O . PHE A 1 82 ? 16.644 0.077 -23.955 1.00 96.62 82 PHE A O 1
ATOM 640 N N . PRO A 1 83 ? 18.742 0.782 -24.334 1.00 94.94 83 PRO A N 1
ATOM 641 C CA . PRO A 1 83 ? 18.373 2.192 -24.474 1.00 94.94 83 PRO A CA 1
ATOM 642 C C . PRO A 1 83 ? 17.329 2.438 -25.576 1.00 94.94 83 PRO A C 1
ATOM 644 O O . PRO A 1 83 ? 16.359 3.165 -25.349 1.00 94.94 83 PRO A O 1
ATOM 647 N N . GLU A 1 84 ? 17.463 1.787 -26.737 1.00 96.94 84 GLU A N 1
ATOM 648 C CA . GLU A 1 84 ? 16.520 1.956 -27.855 1.00 96.94 84 GLU A CA 1
ATOM 649 C C . GLU A 1 84 ? 15.134 1.377 -27.545 1.00 96.94 84 GLU A C 1
ATOM 651 O O . GLU A 1 84 ? 14.122 2.008 -27.844 1.00 96.94 84 GLU A O 1
ATOM 656 N N . ALA A 1 85 ? 15.062 0.223 -26.870 1.00 95.62 85 ALA A N 1
ATOM 657 C CA . ALA A 1 85 ? 13.787 -0.366 -26.461 1.00 95.62 85 ALA A CA 1
ATOM 658 C C . ALA A 1 85 ? 13.052 0.532 -25.454 1.00 95.62 85 ALA A C 1
ATOM 660 O O . ALA A 1 85 ? 11.854 0.777 -25.590 1.00 95.62 85 ALA A O 1
ATOM 661 N N . PHE A 1 86 ? 13.774 1.093 -24.479 1.00 94.81 86 PHE A N 1
ATOM 662 C CA . PHE A 1 86 ? 13.198 2.023 -23.505 1.00 94.81 86 PHE A CA 1
ATOM 663 C C . PHE A 1 86 ? 12.680 3.308 -24.155 1.00 94.81 86 PHE A C 1
ATOM 665 O O . PHE A 1 86 ? 11.640 3.834 -23.745 1.00 94.81 86 PHE A O 1
ATOM 672 N N . LYS A 1 87 ? 13.385 3.802 -25.179 1.00 93.19 87 LYS A 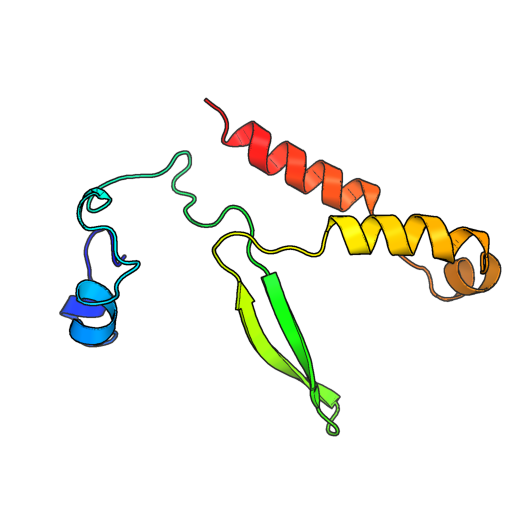N 1
ATOM 673 C CA . LYS A 1 87 ? 12.948 4.949 -25.975 1.00 93.19 87 LYS A CA 1
ATOM 674 C C . LYS A 1 87 ? 11.694 4.615 -26.785 1.00 93.19 87 LYS A C 1
ATOM 676 O O . LYS A 1 87 ? 10.730 5.373 -26.724 1.00 93.19 87 LYS A O 1
ATOM 681 N N . ALA A 1 88 ? 11.676 3.475 -27.478 1.00 97.25 88 ALA A N 1
ATOM 682 C CA . ALA A 1 88 ? 10.543 3.032 -28.292 1.00 97.25 88 ALA A CA 1
ATOM 683 C C . ALA A 1 88 ? 9.275 2.768 -27.460 1.00 97.25 88 ALA A C 1
ATOM 685 O O . ALA A 1 88 ? 8.176 3.113 -27.883 1.00 97.25 88 ALA A O 1
ATOM 686 N N . MET A 1 89 ? 9.422 2.211 -26.254 1.00 96.25 89 MET A N 1
ATOM 687 C CA . MET A 1 89 ? 8.312 1.945 -25.330 1.00 96.25 89 MET A CA 1
ATOM 688 C C . MET A 1 89 ? 7.867 3.176 -24.520 1.00 96.25 89 MET A C 1
ATOM 690 O O . MET A 1 89 ? 6.974 3.054 -23.683 1.00 96.25 89 MET A O 1
ATOM 694 N N . ALA A 1 90 ? 8.494 4.343 -24.724 1.00 94.31 90 ALA A N 1
ATOM 695 C CA . ALA A 1 90 ? 8.210 5.580 -23.993 1.00 94.31 90 ALA A CA 1
ATOM 696 C C . ALA A 1 90 ? 8.200 5.394 -22.461 1.00 94.31 90 ALA A C 1
ATOM 698 O O . ALA A 1 90 ? 7.330 5.903 -21.747 1.00 94.31 90 ALA A O 1
ATOM 699 N N . VAL A 1 91 ? 9.164 4.630 -21.936 1.00 93.31 91 VAL A N 1
ATOM 700 C CA . VAL A 1 91 ? 9.141 4.225 -20.529 1.00 93.31 91 VAL A CA 1
ATOM 701 C C . VAL A 1 91 ? 9.314 5.441 -19.610 1.00 93.31 91 VAL A C 1
ATOM 703 O O .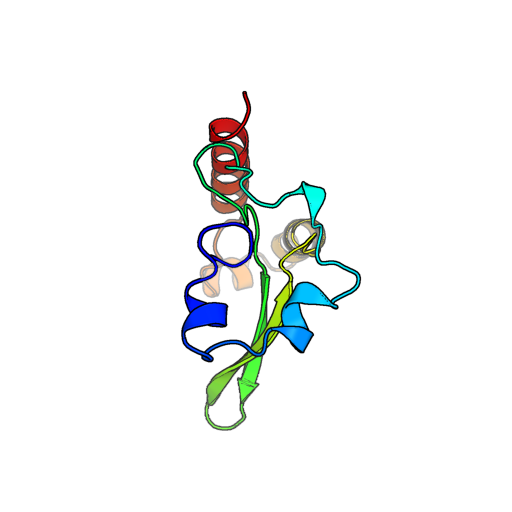 VAL A 1 91 ? 10.307 6.167 -19.681 1.00 93.31 91 VAL A O 1
ATOM 706 N N . GLN A 1 92 ? 8.375 5.639 -18.680 1.00 92.56 92 GLN A N 1
ATOM 707 C CA . GLN A 1 92 ? 8.396 6.790 -17.775 1.00 92.56 92 GLN A CA 1
ATOM 708 C C . GLN A 1 92 ? 9.568 6.768 -16.785 1.00 92.56 92 GLN A C 1
ATOM 710 O O . GLN A 1 92 ? 10.015 5.708 -16.333 1.00 92.56 92 GLN A O 1
ATOM 715 N N . ARG A 1 93 ? 10.053 7.962 -16.420 1.00 91.19 93 ARG A N 1
ATOM 716 C CA . ARG A 1 93 ? 11.099 8.152 -15.403 1.00 91.19 93 ARG A CA 1
ATOM 717 C C . ARG A 1 93 ? 10.513 8.031 -13.998 1.00 91.19 93 ARG A C 1
ATOM 719 O O . ARG A 1 93 ? 9.524 8.679 -13.681 1.00 91.19 93 ARG A O 1
ATOM 726 N N . LEU A 1 94 ? 11.196 7.287 -13.130 1.00 94.06 94 LEU A N 1
ATOM 727 C CA . LEU A 1 94 ? 10.742 7.037 -11.756 1.00 94.06 94 LEU A CA 1
ATOM 728 C C . LEU A 1 94 ? 10.974 8.213 -10.795 1.00 94.06 94 LEU A C 1
ATOM 730 O O . LEU A 1 94 ? 10.265 8.343 -9.801 1.00 94.06 94 LEU A O 1
ATOM 734 N N . ALA A 1 95 ? 11.950 9.083 -11.077 1.00 92.19 95 ALA A N 1
ATOM 735 C CA . ALA A 1 95 ? 12.385 10.131 -10.149 1.00 92.19 95 ALA A CA 1
ATOM 736 C C . ALA A 1 95 ? 11.250 11.066 -9.689 1.00 92.19 95 ALA A C 1
ATOM 738 O O . ALA A 1 95 ? 11.247 11.506 -8.540 1.00 92.19 95 ALA A O 1
ATOM 739 N N . GLY A 1 96 ? 10.280 11.352 -10.567 1.00 93.06 96 GLY A N 1
ATOM 740 C CA . GLY A 1 96 ? 9.111 12.168 -10.230 1.00 93.06 96 GLY A CA 1
ATOM 741 C C . GLY A 1 96 ? 8.248 11.518 -9.149 1.00 93.06 96 GLY A C 1
ATOM 742 O O . GLY A 1 96 ? 7.980 12.143 -8.129 1.00 93.06 96 GLY A O 1
ATOM 743 N N . SER A 1 97 ? 7.899 10.241 -9.321 1.00 91.88 97 SER A N 1
ATOM 744 C CA . SER A 1 97 ? 7.071 9.490 -8.370 1.00 91.88 97 SER A CA 1
ATOM 745 C C . SER A 1 97 ? 7.714 9.393 -6.985 1.00 91.88 97 SER A C 1
ATOM 747 O O . SER A 1 97 ? 7.047 9.632 -5.982 1.00 91.88 97 SER A O 1
ATOM 749 N N . PHE A 1 98 ? 9.022 9.120 -6.915 1.00 92.88 98 PHE A N 1
ATOM 750 C CA . PHE A 1 98 ? 9.753 9.083 -5.640 1.00 92.88 98 PHE A CA 1
ATOM 751 C C . PHE A 1 98 ? 9.808 10.452 -4.960 1.00 92.88 98 PHE A C 1
ATOM 753 O O . PHE A 1 98 ? 9.646 10.546 -3.744 1.00 92.88 98 PHE A O 1
ATOM 760 N N . ARG A 1 99 ? 9.985 11.526 -5.737 1.00 94.38 99 ARG A N 1
ATOM 761 C CA . ARG A 1 99 ? 9.945 12.892 -5.208 1.00 94.38 99 ARG A CA 1
ATOM 762 C C . ARG A 1 99 ? 8.571 13.226 -4.636 1.00 94.38 99 ARG A C 1
ATOM 764 O O . ARG A 1 99 ? 8.501 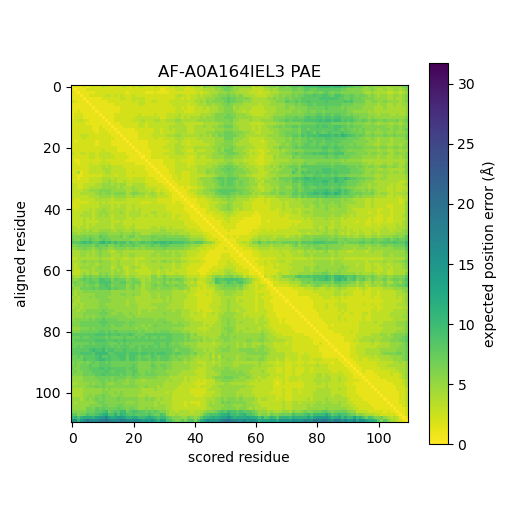13.768 -3.539 1.00 94.38 99 ARG A O 1
ATOM 771 N N . SER A 1 100 ? 7.495 12.881 -5.342 1.00 93.00 100 SER A N 1
ATOM 772 C CA . SER A 1 100 ? 6.126 13.090 -4.864 1.00 93.00 100 SER A CA 1
ATOM 773 C C . SER A 1 100 ? 5.831 12.296 -3.591 1.00 93.00 100 SER A C 1
ATOM 775 O O . SER A 1 100 ? 5.212 12.842 -2.680 1.00 93.00 100 SER A O 1
ATOM 777 N N . LEU A 1 101 ? 6.313 11.051 -3.498 1.00 91.75 101 LEU A N 1
ATOM 778 C CA . LEU A 1 101 ? 6.206 10.236 -2.287 1.00 91.75 101 LEU A CA 1
ATOM 779 C C . LEU A 1 101 ? 6.913 10.906 -1.100 1.00 91.75 101 LEU A C 1
ATOM 781 O O . LEU A 1 101 ? 6.291 11.120 -0.063 1.00 91.75 101 LEU A O 1
ATOM 785 N N . LEU A 1 102 ? 8.180 11.298 -1.268 1.00 92.50 102 LEU A N 1
ATOM 786 C CA . LEU A 1 102 ? 8.956 11.971 -0.220 1.00 92.50 102 LEU A CA 1
ATOM 787 C C . LEU A 1 102 ? 8.304 13.284 0.222 1.00 92.50 102 LEU A C 1
ATOM 789 O O . LEU A 1 102 ? 8.150 13.520 1.415 1.00 92.50 102 LEU A O 1
ATOM 793 N N . GLN A 1 103 ? 7.859 14.113 -0.725 1.00 93.25 103 GLN A N 1
ATOM 794 C CA . GLN A 1 103 ? 7.136 15.349 -0.415 1.00 93.25 103 GLN A CA 1
ATOM 795 C C . GLN A 1 103 ? 5.831 15.078 0.341 1.00 93.25 103 GLN A C 1
ATOM 797 O O . GLN A 1 103 ? 5.477 15.840 1.236 1.00 93.25 103 GLN A O 1
ATOM 802 N N . GLY A 1 104 ? 5.113 14.007 -0.008 1.00 90.00 104 GLY A N 1
ATOM 803 C CA . GLY A 1 104 ? 3.912 13.577 0.703 1.00 90.00 104 GLY A CA 1
ATOM 804 C C . GLY A 1 104 ? 4.189 13.239 2.163 1.00 90.00 104 GLY A C 1
ATOM 805 O O . GLY A 1 104 ? 3.479 13.728 3.035 1.00 90.00 104 GLY A O 1
ATOM 806 N N . LEU A 1 105 ? 5.251 12.476 2.424 1.00 89.38 105 LEU A N 1
ATOM 807 C CA . LEU A 1 105 ? 5.672 12.134 3.783 1.00 89.38 105 LEU A CA 1
ATOM 808 C C . LEU A 1 105 ? 6.143 13.368 4.562 1.00 89.38 105 LEU A C 1
ATOM 810 O O . LEU A 1 105 ? 5.729 13.560 5.699 1.00 89.38 105 LEU A O 1
ATOM 814 N N . MET A 1 106 ? 6.938 14.245 3.940 1.00 91.25 106 MET A N 1
ATOM 815 C CA . MET A 1 106 ? 7.414 15.478 4.576 1.00 91.25 106 MET A CA 1
ATOM 816 C C . MET A 1 106 ? 6.275 16.414 4.989 1.00 91.25 106 MET A C 1
ATOM 818 O O . MET A 1 106 ? 6.359 17.029 6.043 1.00 91.25 106 MET A O 1
ATOM 822 N N . ARG A 1 107 ? 5.198 16.511 4.195 1.00 88.56 107 ARG A N 1
ATOM 823 C CA . ARG A 1 107 ? 4.019 17.323 4.552 1.00 88.56 107 ARG A CA 1
ATOM 824 C C . ARG A 1 107 ? 3.290 16.832 5.804 1.00 88.56 107 ARG A C 1
ATOM 826 O O . ARG A 1 107 ? 2.528 17.597 6.381 1.00 88.56 107 ARG A O 1
ATOM 833 N N . LEU A 1 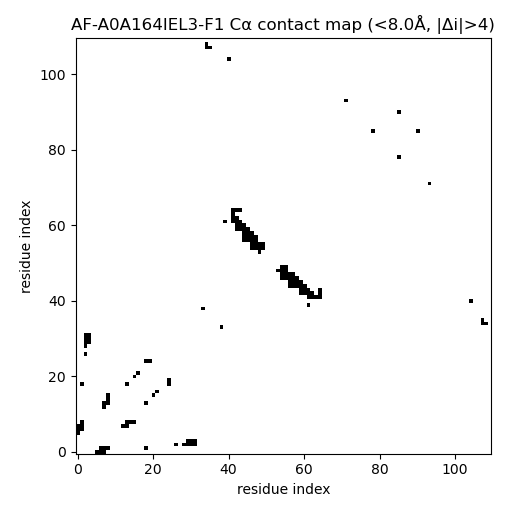108 ? 3.469 15.565 6.167 1.00 84.00 108 LEU A N 1
ATOM 834 C CA . LEU A 1 108 ? 2.832 14.936 7.323 1.00 84.00 108 LEU A CA 1
ATOM 835 C C . LEU A 1 108 ? 3.786 14.830 8.524 1.00 84.00 108 LEU A C 1
ATOM 837 O O . LEU A 1 108 ? 3.377 14.339 9.574 1.00 84.00 108 LEU A O 1
ATOM 841 N N . SER A 1 109 ? 5.039 15.276 8.373 1.00 79.94 109 SER A N 1
ATOM 842 C CA . SER A 1 109 ? 5.992 15.380 9.475 1.00 79.94 109 SER A CA 1
ATOM 843 C C . SER A 1 109 ? 5.624 16.570 10.372 1.00 79.94 109 SER A C 1
ATOM 845 O O . SER A 1 109 ? 5.316 17.632 9.827 1.00 79.94 109 SER A O 1
ATOM 847 N N . PRO A 1 110 ? 5.655 16.412 11.708 1.00 64.25 110 PRO A N 1
ATOM 848 C CA . PRO A 1 110 ? 5.531 17.524 12.649 1.00 64.25 110 PRO A CA 1
ATOM 849 C C . PRO A 1 110 ? 6.705 18.505 12.552 1.00 64.25 110 PRO A C 1
ATOM 851 O O . PRO A 1 110 ? 7.790 18.092 12.069 1.00 64.25 110 PRO A O 1
#

Organism: NCBI:txid35525

Secondary structure (DSSP, 8-state):
-TTTT-HHHHTTSS-HHHHHT-TT--GGGTT---GGG-S-S--EEEEEE-TTS-EEEEEEE-S----HHHHHHHHHHHGGG-HHHHHHTTPPPSHHHHHHHHHHHHTT--

InterPro domains:
  IPR025841 Circularly permuted ATP-grasp type 2 [PF14403] (1-110)
  IPR051680 ATP-dependent Glutamate--Cysteine Ligase Type 2 [PTHR34595] (1-110)

Mean predicted aligned error: 4.39 Å

pLDDT: mean 93.45, std 4.24, range [64.25, 97.81]